Protein AF-A0A848C0X5-F1 (afdb_monomer_lite)

Radius of gyration: 38.92 Å; chains: 1; bounding box: 76×26×97 Å

pLDDT: mean 86.29, std 10.57, range [54.06, 98.0]

Structure (mmCIF, N/CA/C/O backbone):
data_AF-A0A848C0X5-F1
#
_entry.id   AF-A0A848C0X5-F1
#
loop_
_atom_site.group_PDB
_atom_site.id
_atom_site.type_symbol
_atom_site.label_atom_id
_atom_site.label_alt_id
_atom_site.label_comp_id
_atom_site.label_asym_id
_atom_site.label_entity_id
_atom_site.label_seq_id
_atom_site.pdbx_PDB_ins_code
_atom_site.Cartn_x
_atom_site.Cartn_y
_atom_site.Cartn_z
_atom_site.occupancy
_atom_site.B_iso_or_equiv
_atom_site.auth_seq_id
_atom_site.auth_comp_id
_atom_site.auth_asym_id
_atom_site.auth_atom_id
_atom_site.pdbx_PDB_model_num
ATOM 1 N N . MET A 1 1 ? -2.870 2.729 -34.453 1.00 54.06 1 MET A N 1
ATOM 2 C CA . MET A 1 1 ? -1.632 2.350 -33.742 1.00 54.06 1 MET A CA 1
ATOM 3 C C . MET A 1 1 ? -2.093 1.570 -32.529 1.00 54.06 1 MET A C 1
ATOM 5 O O . MET A 1 1 ? -3.024 2.039 -31.889 1.00 54.06 1 MET A O 1
ATOM 9 N N . ASN A 1 2 ? -1.575 0.364 -32.297 1.00 68.19 2 ASN A N 1
ATOM 10 C CA . ASN A 1 2 ? -1.992 -0.426 -31.138 1.00 68.19 2 ASN A CA 1
ATOM 11 C C . ASN A 1 2 ? -1.096 -0.026 -29.964 1.00 68.19 2 ASN A C 1
ATOM 13 O O . ASN A 1 2 ? 0.130 -0.128 -30.074 1.00 68.19 2 ASN A O 1
ATOM 17 N N . THR A 1 3 ? -1.712 0.464 -28.894 1.00 73.75 3 THR A N 1
ATOM 18 C CA . THR A 1 3 ? -1.035 0.871 -27.663 1.00 73.75 3 THR A CA 1
ATOM 19 C C . THR A 1 3 ? -1.344 -0.155 -26.587 1.00 73.75 3 THR A C 1
ATOM 21 O O . THR A 1 3 ? -2.508 -0.457 -26.328 1.00 73.75 3 THR A O 1
ATOM 24 N N . TYR A 1 4 ? -0.298 -0.697 -25.975 1.00 82.00 4 TYR A N 1
ATOM 25 C CA . TYR A 1 4 ? -0.408 -1.738 -24.961 1.00 82.00 4 TYR A CA 1
ATOM 26 C C . TYR A 1 4 ? 0.013 -1.178 -23.606 1.00 82.00 4 TYR A C 1
ATOM 28 O O . TYR A 1 4 ? 0.983 -0.425 -23.520 1.00 82.00 4 TYR A O 1
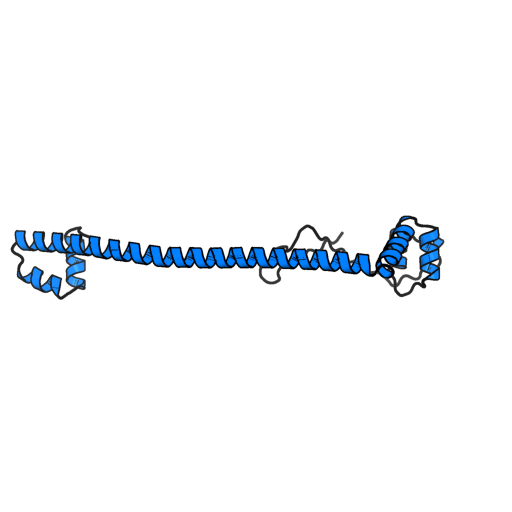ATOM 36 N N . HIS A 1 5 ? -0.735 -1.551 -22.570 1.00 84.62 5 HIS A N 1
ATOM 37 C CA . HIS A 1 5 ? -0.523 -1.123 -21.190 1.00 84.62 5 HIS A CA 1
ATOM 38 C C . HIS A 1 5 ? -0.152 -2.341 -20.345 1.00 84.62 5 HIS A C 1
ATOM 40 O O . HIS A 1 5 ? -0.604 -3.451 -20.630 1.00 84.62 5 HIS A O 1
ATOM 46 N N . ILE A 1 6 ? 0.661 -2.134 -19.310 1.00 89.25 6 ILE A N 1
ATOM 47 C CA . ILE A 1 6 ? 0.904 -3.160 -18.293 1.00 89.25 6 ILE A CA 1
ATOM 48 C C . ILE A 1 6 ? -0.239 -3.082 -17.286 1.00 89.25 6 ILE A C 1
ATOM 50 O O . ILE A 1 6 ? -0.440 -2.032 -16.672 1.00 89.25 6 ILE A O 1
ATOM 54 N N . THR A 1 7 ? -0.963 -4.181 -17.114 1.00 90.38 7 THR A N 1
ATOM 55 C CA . THR A 1 7 ? -2.101 -4.281 -16.196 1.00 90.38 7 THR A CA 1
ATOM 56 C C . THR A 1 7 ? -1.900 -5.412 -15.197 1.00 90.38 7 THR A C 1
ATOM 58 O O . THR A 1 7 ? -1.208 -6.383 -15.492 1.00 90.38 7 THR A O 1
ATOM 61 N N . ASN A 1 8 ? -2.499 -5.290 -14.014 1.00 90.62 8 ASN A N 1
ATOM 62 C CA . ASN A 1 8 ? -2.650 -6.415 -13.091 1.00 90.62 8 ASN A CA 1
ATOM 63 C C . ASN A 1 8 ? -3.620 -7.454 -13.691 1.00 90.62 8 ASN A C 1
ATOM 65 O O . ASN A 1 8 ? -4.675 -7.065 -14.184 1.00 90.62 8 ASN A O 1
ATOM 69 N N . ASP A 1 9 ? -3.291 -8.747 -13.645 1.00 93.19 9 ASP A N 1
ATOM 70 C CA . ASP A 1 9 ? -4.109 -9.798 -14.278 1.00 93.19 9 ASP A CA 1
ATOM 71 C C . ASP A 1 9 ? -5.474 -10.011 -13.595 1.00 93.19 9 ASP A C 1
ATOM 73 O O . ASP A 1 9 ? -6.449 -10.363 -14.259 1.00 93.19 9 ASP A O 1
ATOM 77 N N . ASP A 1 10 ? -5.570 -9.768 -12.286 1.00 91.31 10 ASP A N 1
ATOM 78 C CA . ASP A 1 10 ? -6.804 -9.957 -11.520 1.00 91.31 10 ASP A CA 1
ATOM 79 C C . ASP A 1 10 ? -7.668 -8.690 -11.548 1.00 91.31 10 ASP A C 1
ATOM 81 O O . ASP A 1 10 ? -8.852 -8.723 -11.894 1.00 91.31 10 ASP A O 1
ATOM 85 N N . THR A 1 11 ? -7.080 -7.542 -11.201 1.00 92.00 11 THR A N 1
ATOM 86 C CA . THR A 1 11 ? -7.824 -6.281 -11.047 1.00 92.00 11 THR A CA 1
ATOM 87 C C . THR A 1 11 ? -7.946 -5.487 -12.342 1.00 92.00 11 THR A C 1
ATOM 89 O O . THR A 1 11 ? -8.797 -4.608 -12.432 1.00 92.00 11 THR A O 1
ATOM 92 N N . HIS A 1 12 ? -7.134 -5.807 -13.355 1.00 89.44 12 HIS A N 1
ATOM 93 C CA . HIS A 1 12 ? -7.032 -5.079 -14.626 1.00 89.44 12 HIS A CA 1
ATOM 94 C C . HIS A 1 12 ? -6.596 -3.609 -14.483 1.00 89.44 12 HIS A C 1
ATOM 96 O O . HIS A 1 12 ? -6.654 -2.846 -15.450 1.00 89.44 12 HIS A O 1
ATOM 102 N N . ASP A 1 13 ? -6.099 -3.209 -13.309 1.00 89.88 13 ASP A N 1
ATOM 103 C CA . ASP A 1 13 ? -5.585 -1.861 -13.080 1.00 89.88 13 ASP A CA 1
ATOM 104 C C . ASP A 1 13 ? -4.289 -1.630 -13.857 1.00 89.88 13 ASP A C 1
ATOM 106 O O . ASP A 1 13 ? -3.389 -2.475 -13.868 1.00 89.88 13 ASP A O 1
ATOM 110 N N . ILE A 1 14 ? -4.173 -0.455 -14.479 1.00 88.25 14 ILE A N 1
ATOM 111 C CA . ILE A 1 14 ? -2.964 -0.043 -15.194 1.00 88.25 14 ILE A CA 1
ATOM 112 C C . ILE A 1 14 ? -1.862 0.255 -14.176 1.00 88.25 14 ILE A C 1
ATOM 114 O O . ILE A 1 14 ? -1.995 1.149 -13.342 1.00 88.25 14 ILE A O 1
ATOM 118 N N . LEU A 1 15 ? -0.743 -0.462 -14.288 1.00 86.06 15 LEU A N 1
ATOM 119 C CA . LEU A 1 15 ? 0.400 -0.313 -13.390 1.00 86.06 15 LEU A CA 1
ATOM 120 C C . LEU A 1 15 ? 1.043 1.077 -13.508 1.00 86.06 15 LEU A C 1
ATOM 122 O O . LEU A 1 15 ? 1.483 1.650 -12.513 1.00 86.06 15 LEU A O 1
ATOM 126 N N . THR A 1 16 ? 1.147 1.610 -14.729 1.00 84.81 16 THR A N 1
ATOM 127 C CA . THR A 1 16 ? 1.738 2.928 -14.990 1.00 84.81 16 THR A CA 1
ATOM 128 C C . THR A 1 16 ? 1.328 3.486 -16.352 1.00 84.81 16 THR A C 1
ATOM 130 O O . THR A 1 16 ? 1.258 2.752 -17.334 1.00 84.81 16 THR A O 1
ATOM 133 N N . ASN A 1 17 ? 1.124 4.806 -16.416 1.00 85.44 17 ASN A N 1
ATOM 134 C CA . ASN A 1 17 ? 0.894 5.555 -17.661 1.00 85.44 17 ASN A CA 1
ATOM 135 C C . ASN A 1 17 ? 2.188 6.154 -18.241 1.00 85.44 17 ASN A C 1
ATOM 137 O O . ASN A 1 17 ? 2.154 6.873 -19.235 1.00 85.44 17 ASN A O 1
ATOM 141 N N . HIS A 1 18 ? 3.334 5.908 -17.601 1.00 80.50 18 HIS A N 1
ATOM 142 C CA . HIS A 1 18 ? 4.630 6.442 -18.032 1.00 80.50 18 HIS A CA 1
ATOM 143 C C . HIS A 1 18 ? 5.349 5.547 -19.051 1.00 80.50 18 HIS A C 1
ATOM 145 O O . HIS A 1 18 ? 6.427 5.908 -19.521 1.00 80.50 18 HIS A O 1
ATOM 151 N N . LEU A 1 19 ? 4.779 4.386 -19.381 1.00 76.44 19 LEU A N 1
ATOM 152 C CA . LEU A 1 19 ? 5.332 3.433 -20.335 1.00 76.44 19 LEU A CA 1
ATOM 153 C C . LEU A 1 19 ? 4.306 3.158 -21.432 1.00 76.44 19 LEU A C 1
ATOM 155 O O . LEU A 1 19 ? 3.202 2.705 -21.144 1.00 76.44 19 LEU A O 1
ATOM 159 N N . GLU A 1 20 ? 4.707 3.365 -22.683 1.00 77.75 20 GLU A N 1
ATOM 160 C CA . GLU A 1 20 ? 3.913 2.992 -23.849 1.00 77.75 20 GLU A CA 1
ATOM 161 C C . GLU A 1 20 ? 4.645 1.909 -24.647 1.00 77.75 20 GLU A C 1
ATOM 163 O O . GLU A 1 20 ? 5.817 2.062 -24.997 1.00 77.75 20 GLU A O 1
ATOM 168 N N . MET A 1 21 ? 3.960 0.797 -24.927 1.00 78.69 21 MET A N 1
ATOM 169 C CA . MET A 1 21 ? 4.507 -0.298 -25.724 1.00 78.69 21 MET A CA 1
ATOM 170 C C . MET A 1 21 ? 3.841 -0.373 -27.096 1.00 78.69 21 MET A C 1
ATOM 172 O O . MET A 1 21 ? 2.614 -0.421 -27.212 1.00 78.69 21 MET A O 1
ATOM 176 N N . HIS A 1 22 ? 4.669 -0.482 -28.137 1.00 75.25 22 HIS A N 1
ATOM 177 C CA . HIS A 1 22 ? 4.236 -0.739 -29.507 1.00 75.25 22 HIS A CA 1
ATOM 178 C C . HIS A 1 22 ? 4.838 -2.047 -30.015 1.00 75.25 22 HIS A C 1
ATOM 180 O O . HIS A 1 22 ? 6.057 -2.205 -30.061 1.00 75.25 22 HIS A O 1
ATOM 186 N N . PHE A 1 23 ? 3.980 -2.966 -30.457 1.00 71.00 23 PHE A N 1
ATOM 187 C CA . PHE A 1 23 ? 4.414 -4.173 -31.154 1.00 71.00 23 PHE A CA 1
ATOM 188 C C . PHE A 1 23 ? 4.468 -3.895 -32.652 1.00 71.00 23 PHE A C 1
ATOM 190 O O . PHE A 1 23 ? 3.454 -3.587 -33.281 1.00 71.00 23 PHE A O 1
ATOM 197 N N . ILE A 1 24 ? 5.666 -3.999 -33.220 1.00 68.06 24 ILE A N 1
ATOM 198 C CA . ILE A 1 24 ? 5.897 -3.887 -34.658 1.00 68.06 24 ILE A CA 1
ATOM 199 C C . ILE A 1 24 ? 6.225 -5.289 -35.163 1.00 68.06 24 ILE A C 1
ATOM 201 O O . ILE A 1 24 ? 7.350 -5.763 -35.022 1.00 68.06 24 ILE A O 1
ATOM 205 N N . GLU A 1 25 ? 5.234 -5.968 -35.734 1.00 61.59 25 GLU A N 1
ATOM 206 C CA . GLU A 1 25 ? 5.441 -7.274 -36.356 1.00 61.59 25 GLU A CA 1
ATOM 207 C C . GLU A 1 25 ? 6.084 -7.086 -37.739 1.00 61.59 25 GLU A C 1
ATOM 209 O O . GLU A 1 25 ? 5.491 -6.521 -38.662 1.00 61.59 25 GLU A O 1
ATOM 214 N N . LEU A 1 26 ? 7.342 -7.507 -37.876 1.00 57.00 26 LEU A N 1
ATOM 215 C CA . LEU A 1 26 ? 8.118 -7.318 -39.099 1.00 57.00 26 LEU A CA 1
ATOM 216 C C . LEU A 1 26 ? 7.931 -8.512 -40.045 1.00 57.00 26 LEU A C 1
ATOM 218 O O . LEU A 1 26 ? 8.291 -9.640 -39.712 1.00 57.00 26 LEU A O 1
ATOM 222 N N . LYS A 1 27 ? 7.464 -8.267 -41.280 1.00 57.25 27 LYS A N 1
ATOM 223 C CA . LYS A 1 27 ? 7.668 -9.231 -42.379 1.00 57.25 27 LYS A CA 1
ATOM 224 C C . LYS A 1 27 ? 9.176 -9.427 -42.579 1.00 57.25 27 LYS A C 1
ATOM 226 O O . LYS A 1 27 ? 9.925 -8.467 -42.422 1.00 57.25 27 LYS A O 1
ATOM 231 N N . LYS A 1 28 ? 9.627 -10.631 -42.967 1.00 58.12 28 LYS A N 1
ATOM 232 C CA . LYS A 1 28 ? 11.033 -10.879 -43.352 1.00 58.12 28 LYS A CA 1
ATOM 233 C C . LYS A 1 28 ? 11.450 -9.846 -44.402 1.00 58.12 28 LYS A C 1
ATOM 235 O O . LYS A 1 28 ? 11.038 -9.940 -45.556 1.00 58.12 28 LYS A O 1
ATOM 240 N N . ILE A 1 29 ? 12.217 -8.837 -43.999 1.00 55.88 29 ILE A N 1
ATOM 241 C CA . ILE A 1 29 ? 12.618 -7.767 -44.905 1.00 55.88 29 ILE A CA 1
ATOM 242 C C . ILE A 1 29 ? 13.735 -8.321 -45.791 1.00 55.88 29 ILE A C 1
ATOM 244 O O . ILE A 1 29 ? 14.758 -8.784 -45.292 1.00 55.88 29 ILE A O 1
ATOM 248 N N . HIS A 1 30 ? 13.543 -8.303 -47.107 1.00 55.75 30 HIS A N 1
ATOM 249 C CA . HIS A 1 30 ? 14.640 -8.451 -48.061 1.00 55.75 30 HIS A CA 1
ATOM 250 C C . HIS A 1 30 ? 15.174 -7.058 -48.368 1.00 55.75 30 HIS A C 1
ATOM 252 O O . HIS A 1 30 ? 14.674 -6.353 -49.242 1.00 55.75 30 HIS A O 1
ATOM 258 N N . ILE A 1 31 ? 16.147 -6.636 -47.564 1.00 58.22 31 ILE A N 1
ATOM 259 C CA . ILE A 1 31 ? 16.796 -5.335 -47.701 1.00 58.22 31 ILE A CA 1
ATOM 260 C C . ILE A 1 31 ? 17.825 -5.460 -48.817 1.00 58.22 31 ILE A C 1
ATOM 262 O O . ILE A 1 31 ? 18.852 -6.104 -48.645 1.00 58.22 31 ILE A O 1
ATOM 266 N N . SER A 1 32 ? 17.523 -4.881 -49.978 1.00 59.03 32 SER A N 1
ATOM 267 C CA . SER A 1 32 ? 18.430 -4.903 -51.127 1.00 59.03 32 SER A CA 1
ATOM 268 C C . SER A 1 32 ? 19.467 -3.775 -51.083 1.00 59.03 32 SER A C 1
ATOM 270 O O . SER A 1 32 ? 20.595 -3.985 -51.501 1.00 59.03 32 SER A O 1
ATOM 272 N N . ASP A 1 33 ? 19.113 -2.589 -50.565 1.00 67.06 33 ASP A N 1
ATOM 273 C CA . ASP A 1 33 ? 20.003 -1.419 -50.497 1.00 67.06 33 ASP A CA 1
ATOM 274 C C . ASP A 1 33 ? 19.810 -0.631 -49.193 1.00 67.06 33 ASP A C 1
ATOM 276 O O . ASP A 1 33 ? 18.803 0.059 -49.012 1.00 67.06 33 ASP A O 1
ATOM 280 N N . ILE A 1 34 ? 20.832 -0.626 -48.333 1.00 66.44 34 ILE A N 1
ATOM 281 C CA . ILE A 1 34 ? 20.878 0.153 -47.078 1.00 66.44 34 ILE A CA 1
ATOM 282 C C . ILE A 1 34 ? 20.600 1.649 -47.316 1.00 66.44 34 ILE A C 1
ATOM 284 O O . ILE A 1 34 ? 19.956 2.314 -46.507 1.00 66.44 34 ILE A O 1
ATOM 288 N N . LYS A 1 35 ? 21.021 2.178 -48.471 1.00 67.56 35 LYS A N 1
ATOM 289 C CA . LYS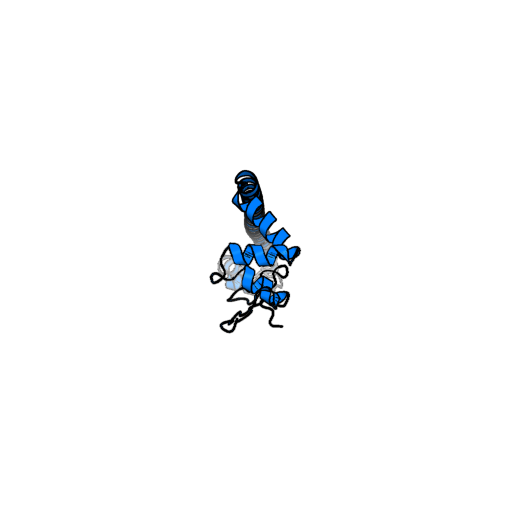 A 1 35 ? 20.843 3.590 -48.847 1.00 67.56 35 LYS A CA 1
ATOM 290 C C . LYS A 1 35 ? 19.394 3.973 -49.170 1.00 67.56 35 LYS A C 1
ATOM 292 O O . LYS A 1 35 ? 19.079 5.159 -49.175 1.00 67.56 35 LYS A O 1
ATOM 297 N N . LYS A 1 36 ? 18.521 3.001 -49.459 1.00 75.94 36 LYS A N 1
ATOM 298 C CA . LYS A 1 36 ? 17.113 3.237 -49.832 1.00 75.94 36 LYS A CA 1
ATOM 299 C C . LYS A 1 36 ? 16.147 3.101 -48.653 1.00 75.94 36 LYS A C 1
ATOM 301 O O . LYS A 1 36 ? 14.949 3.295 -48.834 1.00 75.94 36 LYS A O 1
ATOM 306 N N . LEU A 1 37 ? 16.658 2.791 -47.460 1.00 76.94 37 LEU A N 1
ATOM 307 C CA . LEU A 1 37 ? 15.841 2.591 -46.268 1.00 76.94 37 LEU A CA 1
ATOM 308 C C . LEU A 1 37 ? 15.219 3.905 -45.786 1.00 76.94 37 LEU A C 1
ATOM 310 O O . LEU A 1 37 ? 15.903 4.924 -45.608 1.00 76.94 37 LEU A O 1
ATOM 314 N N . LYS A 1 38 ? 13.913 3.857 -45.518 1.00 81.94 38 LYS A N 1
ATOM 315 C CA . LYS A 1 38 ? 13.164 4.904 -44.817 1.00 81.94 38 LYS A CA 1
ATOM 316 C C . LYS A 1 38 ? 13.605 4.977 -43.356 1.00 81.94 38 LYS A C 1
ATOM 318 O O . LYS A 1 38 ? 14.123 4.015 -42.802 1.00 81.94 38 LYS A O 1
ATOM 323 N N . ARG A 1 39 ? 13.337 6.108 -42.694 1.00 81.56 39 ARG A N 1
ATOM 324 C CA . ARG A 1 39 ? 13.766 6.368 -41.306 1.00 81.56 39 ARG A CA 1
ATOM 325 C C . ARG A 1 39 ? 13.412 5.234 -40.330 1.00 81.56 39 ARG A C 1
ATOM 327 O O . ARG A 1 39 ? 14.273 4.813 -39.571 1.00 81.56 39 ARG A O 1
ATOM 334 N N . SER A 1 40 ? 12.188 4.704 -40.369 1.00 80.50 40 SER A N 1
ATOM 335 C CA . SER A 1 40 ? 11.775 3.572 -39.520 1.00 80.50 40 SER A CA 1
ATOM 336 C C . SER A 1 40 ? 12.505 2.270 -39.864 1.00 80.50 40 SER A C 1
ATOM 338 O O . SER A 1 40 ? 12.907 1.536 -38.969 1.00 80.50 40 SER A O 1
ATOM 340 N N . GLU A 1 41 ? 12.734 2.001 -41.149 1.00 78.81 41 GLU A N 1
ATOM 341 C CA . GLU A 1 41 ? 13.451 0.811 -41.621 1.00 78.81 41 GLU A CA 1
ATOM 342 C C . GLU A 1 41 ? 14.932 0.841 -41.227 1.00 78.81 41 GLU A C 1
ATOM 344 O O . GLU A 1 41 ? 15.517 -0.208 -40.977 1.00 78.81 41 GLU A O 1
ATOM 349 N N . ARG A 1 42 ? 15.530 2.033 -41.102 1.00 84.06 42 ARG A N 1
ATOM 350 C CA . ARG A 1 42 ? 16.896 2.190 -40.582 1.00 84.06 42 ARG A CA 1
ATOM 351 C C . ARG A 1 42 ? 16.993 1.825 -39.104 1.00 84.06 42 ARG A C 1
ATOM 353 O O . ARG A 1 42 ? 17.934 1.138 -38.729 1.00 84.06 42 ARG A O 1
ATOM 360 N N . TRP A 1 43 ? 16.016 2.224 -38.286 1.00 86.06 43 TRP A N 1
ATOM 361 C CA . TRP A 1 43 ? 15.939 1.793 -36.883 1.00 86.06 43 TRP A CA 1
ATOM 362 C C . TRP A 1 43 ? 15.717 0.285 -36.770 1.00 86.06 43 TRP A C 1
ATOM 364 O O . TRP A 1 43 ? 16.367 -0.376 -35.969 1.00 86.06 43 TRP A O 1
ATOM 374 N N . ILE A 1 44 ? 14.862 -0.281 -37.623 1.00 82.31 44 ILE A N 1
ATOM 375 C CA . ILE A 1 44 ? 14.662 -1.732 -37.688 1.00 82.31 44 ILE A CA 1
ATOM 376 C C . ILE A 1 44 ? 15.966 -2.452 -38.063 1.00 82.31 44 ILE A C 1
ATOM 378 O O . ILE A 1 44 ? 16.318 -3.441 -37.428 1.00 82.31 44 ILE A O 1
ATOM 382 N N . ALA A 1 45 ? 16.698 -1.956 -39.064 1.00 81.88 45 ALA A N 1
ATOM 383 C CA . ALA A 1 45 ? 17.984 -2.518 -39.468 1.00 81.88 45 ALA A CA 1
ATOM 384 C C . ALA A 1 45 ? 19.046 -2.377 -38.365 1.00 81.88 45 ALA A C 1
ATOM 386 O O . ALA A 1 45 ? 19.801 -3.315 -38.124 1.00 81.88 45 ALA A O 1
ATOM 387 N N . TYR A 1 46 ? 19.060 -1.249 -37.651 1.00 85.94 46 TYR A N 1
ATOM 388 C CA . TYR A 1 46 ? 19.937 -1.016 -36.506 1.00 85.94 46 TYR A CA 1
ATOM 389 C C . TYR A 1 46 ? 19.744 -2.067 -35.401 1.00 85.94 46 TYR A C 1
ATOM 391 O O . TYR A 1 46 ? 20.718 -2.675 -34.966 1.00 85.94 46 TYR A O 1
ATOM 399 N N . PHE A 1 47 ? 18.496 -2.347 -35.011 1.00 83.44 47 PHE A N 1
ATOM 400 C CA . PHE A 1 47 ? 18.178 -3.342 -33.977 1.00 83.44 47 PHE A CA 1
ATOM 401 C C . PHE A 1 47 ? 18.181 -4.798 -34.473 1.00 83.44 47 PHE A C 1
ATOM 403 O O . PHE A 1 47 ? 18.048 -5.724 -33.672 1.00 83.44 47 PHE A O 1
ATOM 410 N N . SER A 1 48 ? 18.296 -5.035 -35.781 1.00 79.69 48 SER A N 1
ATOM 411 C CA . SER A 1 48 ? 18.193 -6.380 -36.343 1.00 79.69 48 SER A CA 1
ATOM 412 C C . SER A 1 48 ? 19.485 -7.186 -36.140 1.00 79.69 48 SER A C 1
ATOM 414 O O . SER A 1 48 ? 20.571 -6.710 -36.486 1.00 79.69 48 SER A O 1
ATOM 416 N N . PRO A 1 49 ? 19.394 -8.453 -35.690 1.00 76.62 49 PRO A N 1
ATOM 417 C CA . PRO A 1 49 ? 20.560 -9.331 -35.573 1.00 76.62 49 PRO A CA 1
ATOM 418 C C . PRO A 1 49 ? 21.135 -9.743 -36.937 1.00 76.62 49 PRO A C 1
ATOM 420 O O . PRO A 1 49 ? 22.264 -10.215 -37.007 1.00 76.62 49 PRO A O 1
ATOM 423 N N . ASN A 1 50 ? 20.381 -9.554 -38.025 1.00 77.00 50 ASN A N 1
ATOM 424 C CA . ASN A 1 50 ? 20.788 -9.939 -39.378 1.00 77.00 50 ASN A CA 1
ATOM 425 C C . ASN A 1 50 ? 21.691 -8.900 -40.061 1.00 77.00 50 ASN A C 1
ATOM 427 O O . ASN A 1 50 ? 22.125 -9.132 -41.185 1.00 77.00 50 ASN A O 1
ATOM 431 N N . PHE A 1 51 ? 21.941 -7.760 -39.413 1.00 78.69 51 PHE A N 1
ATOM 432 C CA . PHE A 1 51 ? 22.846 -6.724 -39.902 1.00 78.69 51 PHE A CA 1
ATOM 433 C C . PHE A 1 51 ? 24.196 -6.844 -39.209 1.00 78.69 51 PHE A C 1
ATOM 435 O O . PHE A 1 51 ? 24.276 -7.050 -37.997 1.00 78.69 51 PHE A O 1
ATOM 442 N N . THR A 1 52 ? 25.264 -6.701 -39.979 1.00 81.25 52 THR A N 1
ATOM 443 C CA . THR A 1 52 ? 26.633 -6.657 -39.466 1.00 81.25 52 THR A CA 1
ATOM 444 C C . THR A 1 52 ? 26.954 -5.286 -38.870 1.00 81.25 52 THR A C 1
ATOM 446 O O . THR A 1 52 ? 26.331 -4.270 -39.188 1.00 81.25 52 THR A O 1
ATOM 449 N N . ASP A 1 53 ? 27.997 -5.218 -38.043 1.00 80.69 53 ASP A N 1
ATOM 450 C CA . ASP A 1 53 ? 28.459 -3.946 -37.472 1.00 80.69 53 ASP A CA 1
ATOM 451 C C . ASP A 1 53 ? 28.935 -2.957 -38.540 1.00 80.69 53 ASP A C 1
ATOM 453 O O . ASP A 1 53 ? 28.817 -1.743 -38.371 1.00 80.69 53 ASP A O 1
ATOM 457 N N . GLN A 1 54 ? 29.458 -3.459 -39.660 1.00 81.94 54 GLN A N 1
ATOM 458 C CA . GLN A 1 54 ? 29.859 -2.619 -40.783 1.00 81.94 54 GLN A CA 1
ATOM 459 C C . GLN A 1 54 ? 28.644 -1.961 -41.449 1.00 81.94 54 GLN A C 1
ATOM 461 O O . GLN A 1 54 ? 28.680 -0.768 -41.753 1.00 81.94 54 GLN A O 1
ATOM 466 N N . GLU A 1 55 ? 27.553 -2.704 -41.626 1.00 83.06 55 GLU A N 1
ATOM 467 C CA . GLU A 1 55 ? 26.302 -2.187 -42.185 1.00 83.06 55 GLU A CA 1
ATOM 468 C C . GLU A 1 55 ? 25.610 -1.213 -41.222 1.00 83.06 55 GLU A C 1
ATOM 470 O O . GLU A 1 55 ? 25.128 -0.163 -41.653 1.00 83.06 55 GLU A O 1
ATOM 475 N N . ARG A 1 56 ? 25.648 -1.486 -39.909 1.00 85.19 56 ARG A N 1
ATOM 476 C CA . ARG A 1 56 ? 25.195 -0.541 -38.873 1.00 85.19 56 ARG A CA 1
ATOM 477 C C . ARG A 1 56 ? 25.985 0.769 -38.895 1.00 85.19 56 ARG A C 1
ATOM 479 O O . ARG A 1 56 ? 25.392 1.845 -38.867 1.00 85.19 56 ARG A O 1
ATOM 486 N N . ARG A 1 57 ? 27.314 0.709 -39.032 1.00 83.56 57 ARG A N 1
ATOM 487 C CA . ARG A 1 57 ? 28.143 1.918 -39.199 1.00 83.56 57 ARG A CA 1
ATOM 488 C C . ARG A 1 57 ? 27.784 2.679 -40.472 1.00 83.56 57 ARG A C 1
ATOM 490 O O . ARG A 1 57 ? 27.722 3.903 -40.442 1.00 83.56 57 ARG A O 1
ATOM 497 N N . ALA A 1 58 ? 27.512 1.982 -41.575 1.00 85.00 58 ALA A N 1
ATOM 498 C CA . ALA A 1 58 ? 27.080 2.624 -42.816 1.00 85.00 58 ALA A CA 1
ATOM 499 C C . ALA A 1 58 ? 25.740 3.368 -42.651 1.00 85.00 58 ALA A C 1
ATOM 501 O O . ALA A 1 58 ? 25.591 4.465 -43.189 1.00 85.00 58 ALA A O 1
ATOM 502 N N . LEU A 1 59 ? 24.801 2.823 -41.865 1.00 85.12 59 LEU A N 1
ATOM 503 C CA . LEU A 1 59 ? 23.568 3.521 -41.482 1.00 85.12 59 LEU A CA 1
ATOM 504 C C . LEU A 1 59 ? 23.872 4.801 -40.694 1.00 85.12 59 LEU A C 1
ATOM 506 O O . LEU A 1 59 ? 23.422 5.874 -41.097 1.00 85.12 59 LEU A O 1
ATOM 510 N N . ALA A 1 60 ? 24.691 4.707 -39.642 1.00 84.62 60 ALA A N 1
ATOM 511 C CA . ALA A 1 60 ? 25.077 5.839 -38.794 1.00 84.62 60 ALA A CA 1
ATOM 512 C C . ALA A 1 60 ? 25.794 6.968 -39.557 1.00 84.62 60 ALA A C 1
ATOM 514 O O . ALA A 1 60 ? 25.599 8.143 -39.261 1.00 84.62 60 ALA A O 1
ATOM 515 N N . MET A 1 61 ? 26.578 6.644 -40.590 1.00 83.69 61 MET A N 1
ATOM 516 C CA . MET A 1 61 ? 27.213 7.659 -41.447 1.00 83.69 61 MET A CA 1
ATOM 517 C C . MET A 1 61 ? 26.196 8.536 -42.196 1.00 83.69 61 MET A C 1
ATOM 519 O O . MET A 1 61 ? 26.529 9.648 -42.599 1.00 83.69 61 MET A O 1
ATOM 523 N N . SER A 1 62 ? 24.970 8.042 -42.394 1.00 81.00 62 SER A N 1
ATOM 524 C CA . SER A 1 62 ? 23.902 8.718 -43.144 1.00 81.00 62 SER A CA 1
ATOM 525 C C . SER A 1 62 ? 22.711 9.172 -42.289 1.00 81.00 62 SER A C 1
ATOM 527 O O . SER A 1 62 ? 21.842 9.889 -42.787 1.00 81.00 62 SER A O 1
ATOM 529 N N . ASP A 1 63 ? 22.658 8.768 -41.017 1.00 85.69 63 ASP A N 1
ATOM 530 C CA . ASP A 1 63 ? 21.569 9.063 -40.087 1.00 85.69 63 ASP A CA 1
ATOM 531 C C . ASP A 1 63 ? 22.136 9.488 -38.727 1.00 85.69 63 ASP A C 1
ATOM 533 O O . ASP A 1 63 ? 22.688 8.682 -37.974 1.00 85.69 63 ASP A O 1
ATOM 537 N N . THR A 1 64 ? 22.015 10.781 -38.420 1.00 88.56 64 THR A N 1
ATOM 538 C CA . THR A 1 64 ? 22.607 11.381 -37.218 1.00 88.56 64 THR A CA 1
ATOM 539 C C . THR A 1 64 ? 22.031 10.811 -35.929 1.00 88.56 64 THR A C 1
ATOM 541 O O . THR A 1 64 ? 22.779 10.661 -34.970 1.00 88.56 64 THR A O 1
ATOM 544 N N . ALA A 1 65 ? 20.749 10.436 -35.912 1.00 88.00 65 ALA A N 1
ATOM 545 C CA . ALA A 1 65 ? 20.112 9.882 -34.721 1.00 88.00 65 ALA A CA 1
ATOM 546 C C . ALA A 1 65 ? 20.610 8.457 -34.421 1.00 88.00 65 ALA A C 1
ATOM 548 O O . ALA A 1 65 ? 20.826 8.108 -33.264 1.00 88.00 65 ALA A O 1
ATOM 549 N N . ILE A 1 66 ? 20.853 7.648 -35.460 1.00 88.31 66 ILE A N 1
ATOM 550 C CA . ILE A 1 66 ? 21.462 6.316 -35.299 1.00 88.31 66 ILE A CA 1
ATOM 551 C C . ILE A 1 66 ? 22.924 6.441 -34.863 1.00 88.31 66 ILE A C 1
ATOM 553 O O . ILE A 1 66 ? 23.375 5.675 -34.016 1.00 88.31 66 ILE A O 1
ATOM 557 N N . ARG A 1 67 ? 23.664 7.423 -35.392 1.00 89.62 67 ARG A N 1
ATOM 558 C CA . ARG A 1 67 ? 25.035 7.701 -34.944 1.00 89.62 67 ARG A CA 1
ATOM 559 C C . ARG A 1 67 ? 25.093 8.067 -33.465 1.00 89.62 67 ARG A C 1
ATOM 561 O O . ARG A 1 67 ? 25.882 7.477 -32.739 1.00 89.62 67 ARG A O 1
ATOM 568 N N . GLU A 1 68 ? 24.245 8.992 -33.023 1.00 90.69 68 GLU A N 1
ATOM 569 C CA . GLU A 1 68 ? 24.161 9.374 -31.610 1.00 90.69 68 GLU A CA 1
ATOM 570 C C . GLU A 1 68 ? 23.812 8.167 -30.732 1.00 90.69 68 GLU A C 1
ATOM 572 O O . GLU A 1 68 ? 24.477 7.937 -29.726 1.00 90.69 68 GLU A O 1
ATOM 577 N N . ALA A 1 69 ? 22.843 7.341 -31.142 1.00 88.25 69 ALA A N 1
ATOM 578 C CA . ALA A 1 69 ? 22.500 6.111 -30.428 1.00 88.25 69 ALA A CA 1
ATOM 579 C C . ALA A 1 69 ? 23.690 5.138 -30.312 1.00 88.25 69 ALA A C 1
ATOM 581 O O . ALA A 1 69 ? 23.929 4.610 -29.227 1.00 88.25 69 ALA A O 1
ATOM 582 N N . MET A 1 70 ? 24.469 4.949 -31.384 1.00 86.94 70 MET A N 1
ATOM 583 C CA . MET A 1 70 ? 25.689 4.127 -31.367 1.00 86.94 70 MET A CA 1
ATOM 584 C C . MET A 1 70 ? 26.781 4.702 -30.460 1.00 86.94 70 MET A C 1
ATOM 586 O O . MET A 1 70 ? 27.469 3.955 -29.763 1.00 86.94 70 MET A O 1
ATOM 590 N N . ASP A 1 71 ? 26.963 6.023 -30.464 1.00 87.44 71 ASP A N 1
ATOM 591 C CA . ASP A 1 71 ? 27.946 6.686 -29.609 1.00 87.44 71 ASP A CA 1
ATOM 592 C C . ASP A 1 71 ? 27.566 6.547 -28.129 1.00 87.44 71 ASP A C 1
ATOM 594 O O . ASP A 1 71 ? 28.432 6.253 -27.301 1.00 87.44 71 ASP A O 1
ATOM 598 N N . TYR A 1 72 ? 26.279 6.683 -27.797 1.00 83.38 72 TYR A N 1
ATOM 599 C CA . TYR A 1 72 ? 25.769 6.422 -26.451 1.00 83.38 72 TYR A CA 1
ATOM 600 C C . TYR A 1 72 ? 25.910 4.954 -26.052 1.00 83.38 72 TYR A C 1
ATOM 602 O O . TYR A 1 72 ? 26.376 4.677 -24.948 1.00 83.38 72 TYR A O 1
ATOM 610 N N . GLU A 1 73 ? 25.572 4.011 -26.935 1.00 82.06 73 GLU A N 1
ATOM 611 C CA . GLU A 1 73 ? 25.759 2.578 -26.686 1.00 82.06 73 GLU A CA 1
ATOM 612 C C . GLU A 1 73 ? 27.228 2.267 -26.384 1.00 82.06 73 GLU A C 1
ATOM 614 O O . GLU A 1 73 ? 27.535 1.599 -25.398 1.00 82.06 73 GLU A O 1
ATOM 619 N N . LYS A 1 74 ? 28.155 2.810 -27.180 1.00 82.38 74 LYS A N 1
ATOM 620 C CA . LYS A 1 74 ? 29.592 2.623 -26.976 1.00 82.38 74 LYS A CA 1
ATOM 621 C C . LYS A 1 74 ? 30.067 3.231 -25.659 1.00 82.38 74 LYS A C 1
ATOM 623 O O . LYS A 1 74 ? 30.831 2.585 -24.940 1.00 82.38 74 LYS A O 1
ATOM 628 N N . GLN A 1 75 ? 29.637 4.449 -25.332 1.00 79.25 75 GLN A N 1
ATOM 629 C CA . GLN A 1 75 ? 29.957 5.091 -24.052 1.00 79.25 75 GLN A CA 1
ATOM 630 C C . GLN A 1 75 ? 29.433 4.265 -22.874 1.00 79.25 75 GLN A C 1
ATOM 632 O O . GLN A 1 75 ? 30.173 4.023 -21.924 1.00 79.25 75 GLN A O 1
ATOM 637 N N . PHE A 1 76 ? 28.202 3.766 -22.970 1.00 71.38 76 PHE A N 1
ATOM 638 C CA . PHE A 1 76 ? 27.583 2.926 -21.951 1.00 71.38 76 PHE A CA 1
ATOM 639 C C . PHE A 1 76 ? 28.274 1.561 -21.808 1.00 71.38 76 PHE A C 1
ATOM 641 O O . PHE A 1 76 ? 28.522 1.105 -20.695 1.00 71.38 76 PHE A O 1
ATOM 648 N N . ALA A 1 77 ? 28.625 0.911 -22.920 1.00 70.50 77 ALA A N 1
ATOM 649 C CA . ALA A 1 77 ? 29.286 -0.393 -22.925 1.00 70.50 77 ALA A CA 1
ATOM 650 C C . ALA A 1 77 ? 30.742 -0.329 -22.436 1.00 70.50 77 ALA A C 1
ATOM 652 O O . ALA A 1 77 ? 31.236 -1.291 -21.851 1.00 70.50 77 ALA A O 1
ATOM 653 N N . THR A 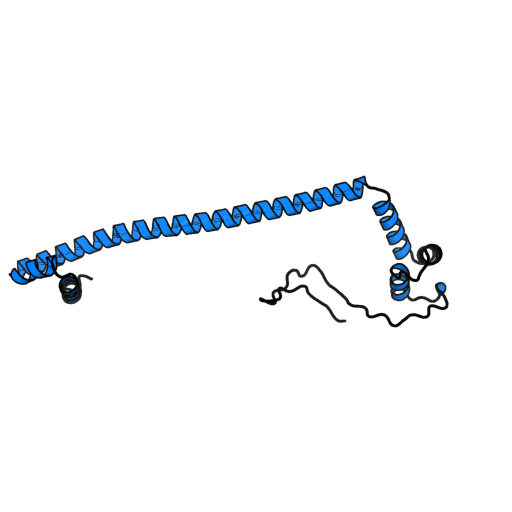1 78 ? 31.430 0.793 -22.668 1.00 69.06 78 THR A N 1
ATOM 654 C CA . THR A 1 78 ? 32.856 0.952 -22.335 1.00 69.06 78 THR A CA 1
ATOM 655 C C . THR A 1 78 ? 33.069 1.543 -20.937 1.00 69.06 78 THR A C 1
ATOM 657 O O . THR A 1 78 ? 34.104 1.297 -20.323 1.00 69.06 78 THR A O 1
ATOM 660 N N . ASN A 1 79 ? 32.105 2.304 -20.404 1.00 71.50 79 ASN A N 1
ATOM 661 C CA . ASN A 1 79 ? 32.240 2.982 -19.116 1.00 71.50 79 ASN A CA 1
ATOM 662 C C . ASN A 1 79 ? 31.519 2.224 -17.985 1.00 71.50 79 ASN A C 1
ATOM 664 O O . ASN A 1 79 ? 30.358 2.477 -17.655 1.00 71.50 79 ASN A O 1
ATOM 668 N N . ASN A 1 80 ? 32.249 1.291 -17.372 1.00 67.44 80 ASN A N 1
ATOM 669 C CA . ASN A 1 80 ? 31.771 0.477 -16.253 1.00 67.44 80 ASN A CA 1
ATOM 670 C C . ASN A 1 80 ? 31.389 1.323 -15.016 1.00 67.44 80 ASN A C 1
ATOM 672 O O . ASN A 1 80 ? 30.496 0.940 -14.264 1.00 67.44 80 ASN A O 1
ATOM 676 N N . GLU A 1 81 ? 32.004 2.497 -14.828 1.00 76.44 81 GLU A N 1
ATOM 677 C CA . GLU A 1 81 ? 31.688 3.410 -13.719 1.00 76.44 81 GLU A CA 1
ATOM 678 C C . GLU A 1 81 ? 30.318 4.069 -13.897 1.00 76.44 81 GLU A C 1
ATOM 680 O O . GLU A 1 81 ? 29.519 4.064 -12.964 1.00 76.44 81 GLU A O 1
ATOM 685 N N . LEU A 1 82 ? 29.993 4.558 -15.103 1.00 73.06 82 LEU A N 1
ATOM 686 C CA . LEU A 1 82 ? 28.664 5.113 -15.408 1.00 73.06 82 LEU A CA 1
ATOM 687 C C . LEU A 1 82 ? 27.561 4.068 -15.209 1.00 73.06 82 LEU A C 1
ATOM 689 O O .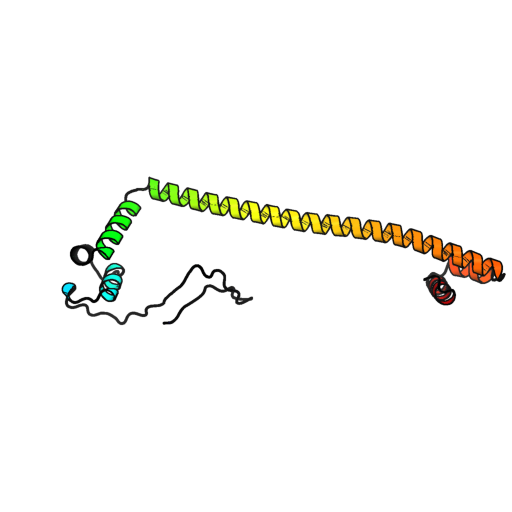 LEU A 1 82 ? 26.516 4.363 -14.626 1.00 73.06 82 LEU A O 1
ATOM 693 N N . LYS A 1 83 ? 27.803 2.831 -15.657 1.00 74.56 83 LYS A N 1
ATOM 694 C CA . LYS A 1 83 ? 26.859 1.724 -15.479 1.00 74.56 83 LYS A CA 1
ATOM 695 C C . LYS A 1 83 ? 26.678 1.365 -14.002 1.00 74.56 83 LYS A C 1
ATOM 697 O O . LYS A 1 83 ? 25.546 1.168 -13.563 1.00 74.56 83 LYS A O 1
ATOM 702 N N . SER A 1 84 ? 27.771 1.315 -13.239 1.00 76.94 84 SER A N 1
ATOM 703 C CA . SER A 1 84 ? 27.732 1.046 -11.800 1.00 76.94 84 SER A CA 1
ATOM 704 C C . SER A 1 84 ? 27.008 2.153 -11.031 1.00 76.94 84 SER A C 1
ATOM 706 O O . SER A 1 84 ? 26.131 1.847 -10.230 1.00 76.94 84 SER A O 1
ATOM 708 N N . ALA A 1 85 ? 27.303 3.425 -11.314 1.00 82.50 85 ALA A N 1
ATOM 709 C CA . ALA A 1 85 ? 26.660 4.569 -10.667 1.00 82.50 85 ALA A CA 1
ATOM 710 C C . ALA A 1 85 ? 25.153 4.621 -10.959 1.00 82.50 85 ALA A C 1
ATOM 712 O O . ALA A 1 85 ? 24.349 4.848 -10.056 1.00 82.50 85 ALA A O 1
ATOM 713 N N . TYR A 1 86 ? 24.752 4.342 -12.205 1.00 79.69 86 TYR A N 1
ATOM 714 C CA . TYR A 1 86 ? 23.339 4.231 -12.566 1.00 79.69 86 TYR A CA 1
ATOM 715 C C . TYR A 1 86 ? 22.646 3.089 -11.808 1.00 79.69 86 TYR A C 1
ATOM 717 O O . TYR A 1 86 ? 21.575 3.283 -11.235 1.00 79.69 86 TYR A O 1
ATOM 725 N N . TRP A 1 87 ? 23.266 1.907 -11.746 1.00 81.00 87 TRP A N 1
ATOM 726 C CA . TRP A 1 87 ? 22.730 0.774 -10.990 1.00 81.00 87 TRP A CA 1
ATOM 727 C C . TRP A 1 87 ? 22.638 1.035 -9.489 1.00 81.00 87 TRP A C 1
ATOM 729 O O . TRP A 1 87 ? 21.677 0.599 -8.857 1.00 81.00 87 TRP A O 1
ATOM 739 N N . GLU A 1 88 ? 23.613 1.728 -8.911 1.00 87.94 88 GLU A N 1
ATOM 740 C CA . GLU A 1 88 ? 23.621 2.077 -7.493 1.00 87.94 88 GLU A CA 1
ATOM 741 C C . GLU A 1 88 ? 22.534 3.101 -7.162 1.00 87.94 88 GLU A C 1
ATOM 743 O O . GLU A 1 88 ? 21.811 2.931 -6.179 1.00 87.94 88 GLU A O 1
ATOM 748 N N . HIS A 1 89 ? 22.340 4.098 -8.026 1.00 88.50 89 HIS A N 1
ATOM 749 C CA . HIS A 1 89 ? 21.232 5.043 -7.917 1.00 88.50 89 HIS A CA 1
ATOM 750 C C . HIS A 1 89 ? 19.879 4.323 -7.989 1.00 88.50 89 HIS A C 1
ATOM 752 O O . HIS A 1 89 ? 19.038 4.470 -7.105 1.00 88.50 89 HIS A O 1
ATOM 758 N N . GLU A 1 90 ? 19.686 3.479 -9.003 1.00 87.88 90 GLU A N 1
ATOM 759 C CA . GLU A 1 90 ? 18.482 2.663 -9.173 1.00 87.88 90 GLU A CA 1
ATOM 760 C C . GLU A 1 90 ? 18.225 1.731 -7.977 1.00 87.88 90 GLU A C 1
ATOM 762 O O . GLU A 1 90 ? 17.085 1.571 -7.541 1.00 87.88 90 GLU A O 1
ATOM 767 N N . ARG A 1 91 ? 19.273 1.114 -7.417 1.00 89.38 91 ARG A N 1
ATOM 768 C CA . ARG A 1 91 ? 19.172 0.293 -6.202 1.00 89.38 91 ARG A CA 1
ATOM 769 C C . ARG A 1 91 ? 18.742 1.138 -5.007 1.00 89.38 91 ARG A C 1
ATOM 771 O O . ARG A 1 91 ? 17.773 0.789 -4.346 1.00 89.38 91 ARG A O 1
ATOM 778 N N . THR A 1 92 ? 19.407 2.270 -4.793 1.00 92.31 92 THR A N 1
ATOM 779 C CA . THR A 1 92 ? 19.114 3.196 -3.691 1.00 92.31 92 THR A CA 1
ATOM 780 C C . THR A 1 92 ? 17.668 3.674 -3.742 1.00 92.31 92 THR A C 1
ATOM 782 O O . THR A 1 92 ? 16.974 3.662 -2.730 1.00 92.31 92 THR A O 1
ATOM 785 N N . MET A 1 93 ? 17.174 4.031 -4.929 1.00 91.00 93 MET A N 1
ATOM 786 C CA . MET A 1 93 ? 15.784 4.446 -5.114 1.00 91.00 93 MET A CA 1
ATOM 787 C C . MET A 1 93 ? 14.792 3.328 -4.770 1.00 91.00 93 MET A C 1
ATOM 789 O O . MET A 1 93 ? 13.792 3.589 -4.098 1.00 91.00 93 MET A O 1
ATOM 793 N N . ARG A 1 94 ? 15.072 2.079 -5.171 1.00 87.25 94 ARG A N 1
ATOM 794 C CA . ARG A 1 94 ? 14.240 0.919 -4.798 1.00 87.25 94 ARG A CA 1
ATOM 795 C C . ARG A 1 94 ? 14.264 0.655 -3.295 1.00 87.25 94 ARG A C 1
ATOM 797 O O . ARG A 1 94 ? 13.207 0.409 -2.715 1.00 87.25 94 ARG A O 1
ATOM 804 N N . ASP A 1 95 ? 15.432 0.746 -2.666 1.00 92.38 95 ASP A N 1
ATOM 805 C CA . ASP A 1 95 ? 15.587 0.534 -1.225 1.00 92.38 95 ASP A CA 1
ATOM 806 C C . ASP A 1 95 ? 14.830 1.603 -0.424 1.00 92.38 95 ASP A C 1
ATOM 808 O O . ASP A 1 95 ? 14.110 1.272 0.520 1.00 92.38 95 ASP A O 1
ATOM 812 N N . ILE A 1 96 ? 14.908 2.874 -0.841 1.00 93.19 96 ILE A N 1
ATOM 813 C CA . ILE A 1 96 ? 14.140 3.974 -0.239 1.00 93.19 96 ILE A CA 1
ATOM 814 C C . ILE A 1 96 ? 12.636 3.726 -0.385 1.00 93.19 96 ILE A C 1
ATOM 816 O O . ILE A 1 96 ? 11.910 3.810 0.606 1.00 93.19 96 ILE A O 1
ATOM 820 N N . ALA A 1 97 ? 12.161 3.399 -1.591 1.00 89.88 97 ALA A N 1
ATOM 821 C CA . ALA A 1 97 ? 10.741 3.147 -1.836 1.00 89.88 97 ALA A CA 1
ATOM 822 C C . ALA A 1 97 ? 10.214 1.977 -0.988 1.00 89.88 97 ALA A C 1
ATOM 824 O O . ALA A 1 97 ? 9.173 2.094 -0.342 1.00 89.88 97 ALA A O 1
ATOM 825 N N . SER A 1 98 ? 10.971 0.879 -0.925 1.00 88.12 98 SER A N 1
ATOM 826 C CA . SER A 1 98 ? 10.644 -0.293 -0.108 1.00 88.12 98 SER A CA 1
ATOM 827 C C . SER A 1 98 ? 10.607 0.041 1.387 1.00 88.12 98 SER A C 1
ATOM 829 O O . SER A 1 98 ? 9.668 -0.332 2.095 1.00 88.12 98 SER A O 1
ATOM 831 N N . ALA A 1 99 ? 11.587 0.808 1.875 1.00 94.56 99 ALA A N 1
ATOM 832 C CA . ALA A 1 99 ? 11.634 1.240 3.266 1.00 94.56 99 ALA A CA 1
ATOM 833 C C . ALA A 1 99 ? 10.456 2.158 3.626 1.00 94.56 99 ALA A C 1
ATOM 835 O O . ALA A 1 99 ? 9.869 1.994 4.696 1.00 94.56 99 ALA A O 1
ATOM 836 N N . LEU A 1 100 ? 10.091 3.103 2.754 1.00 95.12 100 LEU A N 1
ATOM 837 C CA . LEU A 1 100 ? 8.932 3.977 2.959 1.00 95.12 100 LEU A CA 1
ATOM 838 C C . LEU A 1 100 ? 7.634 3.170 3.011 1.00 95.12 100 LEU A C 1
ATOM 840 O O . LEU A 1 100 ? 6.894 3.296 3.984 1.00 95.12 100 LEU A O 1
ATOM 844 N N . TYR A 1 101 ? 7.418 2.282 2.039 1.00 92.31 101 TYR A N 1
ATOM 845 C CA . TYR A 1 101 ? 6.240 1.418 1.991 1.00 92.31 101 TYR A CA 1
ATOM 846 C C . TYR A 1 101 ? 6.124 0.527 3.236 1.00 92.31 101 TYR A C 1
ATOM 848 O O . TYR A 1 101 ? 5.073 0.455 3.869 1.00 92.31 101 TYR A O 1
ATOM 856 N N . SER A 1 102 ? 7.223 -0.117 3.641 1.00 92.50 102 SER A N 1
ATOM 857 C CA . SER A 1 102 ? 7.260 -0.964 4.838 1.00 92.50 102 SER A CA 1
ATOM 858 C C . SER A 1 102 ? 6.925 -0.175 6.109 1.00 92.50 102 SER A C 1
ATOM 860 O O . SER A 1 102 ? 6.146 -0.633 6.948 1.00 92.50 102 SER A O 1
ATOM 862 N N . ARG A 1 103 ? 7.462 1.046 6.242 1.00 94.75 103 ARG A N 1
ATOM 863 C CA . ARG A 1 103 ? 7.182 1.929 7.386 1.00 94.75 103 ARG A CA 1
ATOM 864 C C . ARG A 1 103 ? 5.736 2.404 7.410 1.00 94.75 103 ARG A C 1
ATOM 866 O O . ARG A 1 103 ? 5.144 2.429 8.485 1.00 94.75 103 ARG A O 1
ATOM 873 N N . GLU A 1 104 ? 5.183 2.767 6.258 1.00 95.69 104 GLU A N 1
ATOM 874 C CA . GLU A 1 104 ? 3.785 3.176 6.126 1.00 95.69 104 GLU A CA 1
ATOM 875 C C . GLU A 1 104 ? 2.847 2.028 6.502 1.00 95.69 104 GLU A C 1
ATOM 877 O O . GLU A 1 104 ? 2.016 2.186 7.397 1.00 95.69 104 GLU A O 1
ATOM 882 N N . LYS A 1 105 ? 3.066 0.841 5.927 1.00 95.25 105 LYS A N 1
ATOM 883 C CA . LYS A 1 105 ? 2.281 -0.359 6.226 1.00 95.25 105 LYS A CA 1
ATOM 884 C C . LYS A 1 105 ? 2.339 -0.733 7.708 1.00 95.25 105 LYS A C 1
ATOM 886 O O . LYS A 1 105 ? 1.303 -0.914 8.341 1.00 95.25 105 LYS A O 1
ATOM 891 N N . ALA A 1 106 ? 3.536 -0.775 8.295 1.00 95.31 106 ALA A N 1
ATOM 892 C CA . ALA A 1 106 ? 3.697 -1.052 9.722 1.00 95.31 106 ALA A CA 1
ATOM 893 C C . ALA A 1 106 ? 3.044 0.026 10.607 1.00 95.31 106 ALA A C 1
ATOM 895 O 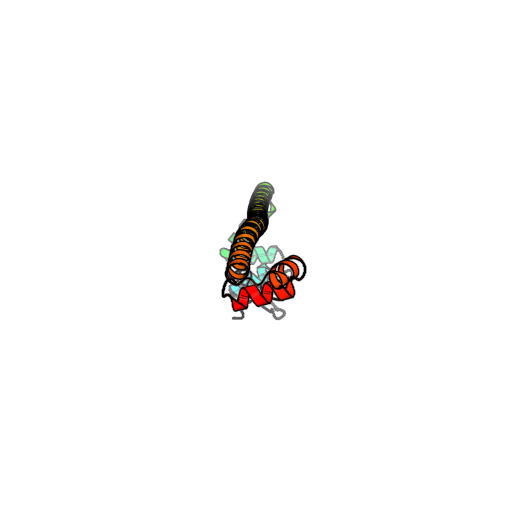O . ALA A 1 106 ? 2.553 -0.273 11.698 1.00 95.31 106 ALA A O 1
ATOM 896 N N . GLY A 1 107 ? 3.045 1.284 10.155 1.00 97.31 107 GLY A N 1
ATOM 897 C CA . GLY A 1 107 ? 2.354 2.391 10.808 1.00 97.31 107 GLY A CA 1
ATOM 898 C C . GLY A 1 107 ? 0.838 2.214 10.794 1.00 97.31 107 GLY A C 1
ATOM 899 O O . GLY A 1 107 ? 0.207 2.360 11.841 1.00 97.31 107 GLY A O 1
ATOM 900 N N . GLN A 1 108 ? 0.271 1.839 9.646 1.00 97.31 108 GLN A N 1
ATOM 901 C CA . GLN A 1 108 ? -1.155 1.565 9.492 1.00 97.31 108 GLN A CA 1
ATOM 902 C C . GLN A 1 108 ? -1.594 0.380 10.360 1.00 97.31 108 GLN A C 1
ATOM 904 O O . GLN A 1 108 ? -2.489 0.540 11.185 1.00 97.31 108 GLN A O 1
ATOM 909 N N . GLU A 1 109 ? -0.913 -0.765 10.265 1.00 96.75 109 GLU A N 1
ATOM 910 C CA . GLU A 1 109 ? -1.226 -1.960 11.065 1.00 96.75 109 GLU A CA 1
ATOM 911 C C . GLU A 1 109 ? -1.153 -1.674 12.574 1.00 96.75 109 GLU A C 1
ATOM 913 O O . GLU A 1 109 ? -1.975 -2.147 13.364 1.00 96.75 109 GLU A O 1
ATOM 918 N N . ARG A 1 110 ? -0.170 -0.870 13.001 1.00 96.81 110 ARG A N 1
ATOM 919 C CA . ARG A 1 110 ? -0.058 -0.436 14.398 1.00 96.81 110 ARG A CA 1
ATOM 920 C C . ARG A 1 110 ? -1.207 0.492 14.787 1.00 96.81 110 ARG A C 1
ATOM 922 O O . ARG A 1 110 ? -1.742 0.351 15.885 1.00 96.81 110 ARG A O 1
ATOM 929 N N . GLY A 1 111 ? -1.567 1.435 13.920 1.00 97.88 111 GLY A N 1
ATOM 930 C CA . GLY A 1 111 ? -2.679 2.358 14.136 1.00 97.88 111 GLY A CA 1
ATOM 931 C C . GLY A 1 111 ? -4.013 1.629 14.281 1.00 97.88 111 GLY A C 1
ATOM 932 O O . GLY A 1 111 ? -4.752 1.899 15.226 1.00 97.88 111 GLY A O 1
ATOM 933 N N . GLU A 1 112 ? -4.281 0.660 13.406 1.00 97.88 112 GLU A N 1
ATOM 934 C CA . GLU A 1 112 ? -5.476 -0.187 13.454 1.00 97.88 112 GLU A CA 1
ATOM 935 C C . GLU A 1 112 ? -5.537 -0.992 14.752 1.00 97.88 112 GLU A C 1
ATOM 937 O O . GLU A 1 112 ? -6.550 -0.945 15.448 1.00 97.88 112 GLU A O 1
ATOM 942 N N . ARG A 1 113 ? -4.435 -1.646 15.140 1.00 97.44 113 ARG A N 1
ATOM 943 C CA . ARG A 1 113 ? -4.367 -2.422 16.386 1.00 97.44 113 ARG A CA 1
ATOM 944 C C . ARG A 1 113 ? -4.624 -1.562 17.622 1.00 97.44 113 ARG A C 1
ATOM 946 O O . ARG A 1 113 ? -5.472 -1.901 18.439 1.00 97.44 113 ARG A O 1
ATOM 953 N N . ILE A 1 114 ? -3.938 -0.422 17.736 1.00 97.50 114 ILE A N 1
ATOM 954 C CA . ILE A 1 114 ? -4.138 0.513 18.855 1.00 97.50 114 ILE A CA 1
ATOM 955 C C . ILE A 1 114 ? -5.580 1.036 18.861 1.00 97.50 114 ILE A C 1
ATOM 957 O O . ILE A 1 114 ? -6.182 1.191 19.925 1.00 97.50 114 ILE A O 1
ATOM 961 N N . GLY A 1 115 ? -6.137 1.324 17.682 1.00 98.00 115 GLY A N 1
ATOM 962 C CA . GLY A 1 115 ? -7.517 1.767 17.524 1.00 98.00 115 GLY A CA 1
ATOM 963 C C . GLY A 1 115 ? -8.521 0.730 18.022 1.00 98.00 115 GLY A C 1
ATOM 964 O O . GLY A 1 115 ? -9.419 1.083 18.786 1.00 98.00 115 GLY A O 1
ATOM 965 N N . GLN A 1 116 ? -8.336 -0.536 17.645 1.00 97.94 116 GLN A N 1
ATOM 966 C CA . GLN A 1 116 ? -9.163 -1.661 18.086 1.00 97.94 116 GLN A CA 1
ATOM 967 C C . GLN A 1 116 ? -9.064 -1.867 19.599 1.00 97.94 116 GLN A C 1
ATOM 969 O O . GLN A 1 116 ? -10.080 -1.773 20.281 1.00 97.94 116 GLN A O 1
ATOM 974 N N . GLU A 1 117 ? -7.854 -2.018 20.145 1.00 97.19 117 GLU A N 1
ATOM 975 C CA . GLU A 1 117 ? -7.633 -2.217 21.586 1.00 97.19 117 GLU A CA 1
ATOM 976 C C . GLU A 1 117 ? -8.239 -1.076 22.420 1.00 97.19 117 GLU A C 1
ATOM 978 O O . GLU A 1 117 ? -8.901 -1.289 23.440 1.00 97.19 117 GLU A O 1
ATOM 983 N N . ARG A 1 118 ? -8.046 0.175 21.980 1.00 96.62 118 ARG A N 1
ATOM 984 C CA . ARG A 1 118 ? -8.613 1.341 22.664 1.00 96.62 118 ARG A CA 1
ATOM 985 C C . ARG A 1 118 ? -10.133 1.385 22.534 1.00 96.62 118 ARG A C 1
ATOM 987 O O . ARG A 1 118 ? -10.800 1.748 23.504 1.00 96.62 118 ARG A O 1
ATOM 994 N N . GLY A 1 119 ? -10.665 1.060 21.359 1.00 97.75 119 GLY A N 1
ATOM 995 C CA . GLY A 1 119 ? -12.098 1.007 21.095 1.00 97.75 119 GLY A CA 1
ATOM 996 C C . GLY A 1 119 ? -12.795 -0.031 21.968 1.00 97.75 119 GLY A C 1
ATOM 997 O O . GLY A 1 119 ? -13.774 0.302 22.633 1.00 97.75 119 GLY A O 1
ATOM 998 N N . GLU A 1 120 ? -12.244 -1.241 22.039 1.00 97.75 120 GLU A N 1
ATOM 999 C CA . GLU A 1 120 ? -12.741 -2.327 22.885 1.00 97.75 120 GLU A CA 1
ATOM 1000 C C . GLU A 1 120 ? -12.720 -1.943 24.361 1.00 97.75 120 GLU A C 1
ATOM 1002 O O . GLU A 1 120 ? -13.749 -2.032 25.027 1.00 97.75 120 GLU A O 1
ATOM 1007 N N . ARG A 1 121 ? -11.592 -1.424 24.863 1.00 97.00 121 ARG A N 1
ATOM 1008 C CA . ARG A 1 121 ? -11.469 -1.016 26.269 1.00 97.00 121 ARG A CA 1
ATOM 1009 C C . ARG A 1 121 ? -12.477 0.070 26.642 1.00 97.00 121 ARG A C 1
ATOM 1011 O O . ARG A 1 121 ? -13.170 -0.046 27.649 1.00 97.00 121 ARG A O 1
ATOM 1018 N N . ILE A 1 122 ? -12.593 1.119 25.824 1.00 96.31 122 ILE A N 1
ATOM 1019 C CA . ILE A 1 122 ? -13.561 2.201 26.067 1.00 96.31 122 ILE A CA 1
ATOM 1020 C C . ILE A 1 122 ? -14.997 1.672 25.964 1.00 96.31 122 ILE A C 1
ATOM 1022 O O . ILE A 1 122 ? -15.857 2.084 26.744 1.00 96.31 122 ILE A O 1
ATOM 1026 N N . GLY A 1 123 ? -15.266 0.781 25.008 1.00 97.31 123 GLY A N 1
ATOM 1027 C CA . GLY A 1 123 ? -16.566 0.144 24.825 1.00 97.31 123 GLY A CA 1
ATOM 1028 C C . GLY A 1 123 ? -16.976 -0.691 26.036 1.00 97.31 123 GLY A C 1
ATOM 1029 O O . GLY A 1 123 ? -18.087 -0.523 26.532 1.00 97.31 123 GLY A O 1
ATOM 1030 N N . GLN A 1 124 ? -16.066 -1.515 26.558 1.00 96.94 124 GLN A N 1
ATOM 1031 C CA . GLN A 1 124 ? -16.271 -2.319 27.764 1.00 96.94 124 GLN A CA 1
ATOM 1032 C C . GLN A 1 124 ? -16.490 -1.438 28.998 1.00 96.94 124 GLN A C 1
ATOM 1034 O O . GLN A 1 124 ? -17.508 -1.584 29.670 1.00 96.94 124 GLN A O 1
ATOM 1039 N N . GLU A 1 125 ? -15.612 -0.460 29.254 1.00 95.75 125 GLU A N 1
ATOM 1040 C CA . GLU A 1 125 ? -15.744 0.463 30.395 1.00 95.75 125 GLU A CA 1
ATOM 1041 C C . GLU A 1 125 ? -17.087 1.221 30.365 1.00 95.75 125 GLU A C 1
ATOM 1043 O O . GLU A 1 125 ? -17.761 1.365 31.391 1.00 95.75 125 GLU A O 1
ATOM 1048 N N . ARG A 1 126 ? -17.513 1.696 29.183 1.00 94.81 126 ARG A N 1
ATOM 1049 C CA . ARG A 1 126 ? -18.818 2.357 29.013 1.00 94.81 126 ARG A CA 1
ATOM 1050 C C . ARG A 1 126 ? -19.974 1.380 29.194 1.00 94.81 126 ARG A C 1
ATOM 1052 O O . ARG A 1 126 ? -20.911 1.709 29.914 1.00 94.81 126 ARG A O 1
ATOM 1059 N N . GLY A 1 127 ? -19.900 0.203 28.578 1.00 95.19 127 GLY A N 1
ATOM 1060 C CA . GLY A 1 127 ? -20.923 -0.837 28.670 1.00 95.19 127 GLY A CA 1
ATOM 1061 C C . GLY A 1 127 ? -21.155 -1.295 30.107 1.00 95.19 127 GLY A C 1
ATOM 1062 O O . GLY A 1 127 ? -22.298 -1.338 30.557 1.00 95.19 127 GLY A O 1
ATOM 1063 N N . GLU A 1 128 ? -20.085 -1.537 30.869 1.00 95.19 128 GLU A N 1
ATOM 1064 C CA . GLU A 1 128 ? -20.177 -1.879 32.289 1.00 95.19 128 GLU A CA 1
ATOM 1065 C C . GLU A 1 128 ? -20.802 -0.753 33.111 1.00 95.19 128 GLU A C 1
ATOM 1067 O O . GLU A 1 128 ? -21.689 -0.999 33.931 1.00 95.19 128 GLU A O 1
ATOM 1072 N N . LYS A 1 129 ? -20.367 0.496 32.899 1.00 94.50 129 LYS A N 1
ATOM 1073 C CA . LYS A 1 129 ? -20.907 1.644 33.635 1.00 94.50 129 LYS A CA 1
ATOM 1074 C C . LYS A 1 129 ? -22.397 1.832 33.353 1.00 94.50 129 LYS A C 1
ATOM 1076 O O . LYS A 1 129 ? -23.174 1.964 34.299 1.00 94.50 129 LYS A O 1
ATOM 1081 N N . THR A 1 130 ? -22.797 1.822 32.083 1.00 93.94 130 THR A N 1
ATOM 1082 C CA . THR A 1 130 ? -24.199 1.966 31.678 1.00 93.94 130 THR A CA 1
ATOM 1083 C C . THR A 1 130 ? -25.034 0.782 32.161 1.00 93.94 130 THR A C 1
ATOM 1085 O O . THR A 1 130 ? -26.111 0.995 32.707 1.00 93.94 130 THR A O 1
ATOM 1088 N N . GLY A 1 131 ? -24.521 -0.449 32.070 1.00 93.75 131 GLY A N 1
ATOM 1089 C CA . GLY A 1 131 ? -25.195 -1.646 32.577 1.00 93.75 131 GLY A CA 1
ATOM 1090 C C . GLY A 1 131 ? -25.427 -1.603 34.089 1.00 93.75 131 GLY A C 1
ATOM 1091 O O . GLY A 1 131 ? -26.537 -1.863 34.548 1.00 93.75 131 GLY A O 1
ATOM 1092 N N . ARG A 1 132 ? -24.422 -1.185 34.874 1.00 94.25 132 ARG A N 1
ATOM 1093 C CA . ARG A 1 132 ? -24.566 -0.994 36.331 1.00 94.25 132 ARG A CA 1
ATOM 1094 C C . ARG A 1 132 ? -25.591 0.086 36.670 1.00 94.25 132 ARG A C 1
ATOM 1096 O O . ARG A 1 132 ? -26.367 -0.085 37.607 1.00 94.25 132 ARG A O 1
ATOM 1103 N N . GLN A 1 133 ? -25.599 1.194 35.927 1.00 95.44 133 GLN A N 1
ATOM 1104 C CA . GLN A 1 133 ? -26.579 2.268 36.112 1.00 95.44 133 GLN A CA 1
ATOM 1105 C C . GLN A 1 133 ? -28.003 1.801 35.782 1.00 95.44 133 GLN A C 1
ATOM 1107 O O . GLN A 1 133 ? -28.910 2.046 36.575 1.00 95.44 133 GLN A O 1
ATOM 1112 N N . ALA A 1 134 ? -28.185 1.091 34.667 1.00 95.19 134 ALA A N 1
ATOM 1113 C CA . ALA A 1 134 ? -29.474 0.551 34.244 1.00 95.19 134 ALA A CA 1
ATOM 1114 C C . ALA A 1 134 ? -30.016 -0.482 35.246 1.00 95.19 134 ALA A C 1
ATOM 1116 O O . ALA A 1 134 ? -31.170 -0.390 35.658 1.00 95.19 134 ALA A O 1
ATOM 1117 N N . LEU A 1 135 ? -29.167 -1.404 35.718 1.00 94.81 135 LEU A N 1
ATOM 1118 C CA . LEU A 1 135 ? -29.546 -2.377 36.744 1.00 94.81 135 LEU A CA 1
ATOM 1119 C C . LEU A 1 135 ? -29.910 -1.694 38.070 1.00 94.81 135 LEU A C 1
ATOM 1121 O O . LEU A 1 135 ? -30.929 -2.023 38.668 1.00 94.81 135 LEU A O 1
ATOM 1125 N N . SER A 1 136 ? -29.122 -0.711 38.514 1.00 95.81 136 SER A N 1
ATOM 1126 C CA . SER A 1 136 ? -29.423 0.055 39.732 1.00 95.81 136 SER A CA 1
ATOM 1127 C C . SER A 1 136 ? -30.783 0.760 39.642 1.00 95.81 136 SER A C 1
ATOM 1129 O O . SER A 1 136 ? -31.589 0.678 40.569 1.00 95.81 136 SER A O 1
ATOM 1131 N N . ALA A 1 137 ? -31.078 1.387 38.498 1.00 96.25 137 ALA A N 1
ATOM 1132 C CA . ALA A 1 137 ? -32.368 2.026 38.247 1.00 96.25 137 ALA A CA 1
ATOM 1133 C C . ALA A 1 137 ? -33.527 1.014 38.236 1.00 96.25 137 ALA A C 1
ATOM 1135 O O . ALA A 1 137 ? -34.581 1.290 38.809 1.00 96.25 137 ALA A O 1
ATOM 1136 N N . LEU A 1 138 ? -33.329 -0.168 37.641 1.00 96.31 138 LEU A N 1
ATOM 1137 C CA . LEU A 1 138 ? -34.330 -1.237 37.635 1.00 96.31 138 LEU A CA 1
ATOM 1138 C C . LEU A 1 138 ? -34.638 -1.716 39.057 1.00 96.31 138 LEU A C 1
ATOM 1140 O O . LEU A 1 138 ? -35.800 -1.773 39.451 1.00 96.31 138 LEU A O 1
ATOM 1144 N N . LEU A 1 139 ? -33.602 -1.998 39.851 1.00 95.25 139 LEU A N 1
ATOM 1145 C CA . LEU A 1 139 ? -33.761 -2.439 41.236 1.00 95.25 139 LEU A CA 1
ATOM 1146 C C . LEU A 1 139 ? -34.494 -1.393 42.086 1.00 95.25 139 LEU A C 1
ATOM 1148 O O . LEU A 1 139 ? -35.357 -1.752 42.884 1.00 95.25 139 LEU A O 1
ATOM 1152 N N . GLN A 1 140 ? -34.208 -0.101 41.890 1.00 95.75 140 GLN A N 1
ATOM 1153 C CA . GLN A 1 140 ? -34.936 0.977 42.566 1.00 95.75 140 GLN A CA 1
ATOM 1154 C C . GLN A 1 140 ? -36.426 0.996 42.205 1.00 95.75 140 GLN A C 1
ATOM 1156 O O . GLN A 1 140 ? -37.253 1.148 43.104 1.00 95.75 140 GLN A O 1
ATOM 1161 N N . LYS A 1 141 ? -36.781 0.815 40.925 1.00 95.50 141 LYS A N 1
ATOM 1162 C CA . LYS A 1 141 ? -38.188 0.754 40.496 1.00 95.50 141 LYS A CA 1
ATOM 1163 C C . LYS A 1 141 ? -38.916 -0.454 41.086 1.00 95.50 141 LYS A C 1
ATOM 1165 O O . LYS A 1 141 ? -39.983 -0.292 41.668 1.00 95.50 141 LYS A O 1
ATOM 1170 N N . LEU A 1 142 ? -38.307 -1.640 41.026 1.00 95.56 142 LEU A N 1
ATOM 1171 C CA . LEU A 1 142 ? -38.892 -2.860 41.597 1.00 95.56 142 LEU A CA 1
ATOM 1172 C C . LEU A 1 142 ? -39.101 -2.744 43.115 1.00 95.56 142 LEU A C 1
ATOM 1174 O O . LEU A 1 142 ? -40.125 -3.193 43.629 1.00 95.56 142 LEU A O 1
ATOM 1178 N N . LEU A 1 143 ? -38.171 -2.101 43.832 1.00 94.75 143 LEU A N 1
ATOM 1179 C CA . LEU A 1 143 ? -38.316 -1.812 45.264 1.00 94.75 143 LEU A CA 1
ATOM 1180 C C . LEU A 1 143 ? -39.479 -0.854 45.551 1.00 94.75 143 LEU A C 1
ATOM 1182 O O . LEU A 1 143 ? -40.245 -1.101 46.479 1.00 94.75 143 LEU A O 1
ATOM 1186 N N . GLN A 1 144 ? -39.624 0.219 44.766 1.00 94.50 144 GLN A N 1
ATOM 1187 C CA . GLN A 1 144 ? -40.722 1.184 44.916 1.00 94.50 144 GLN A CA 1
ATOM 1188 C C . GLN A 1 144 ? -42.095 0.546 44.673 1.00 94.50 144 GLN A C 1
ATOM 1190 O O . GLN A 1 144 ? -43.063 0.899 45.341 1.00 94.50 144 GLN A O 1
ATOM 1195 N N . GLU A 1 145 ? -42.170 -0.411 43.751 1.00 95.44 145 GLU A N 1
ATOM 1196 C CA . GLU A 1 145 ? -43.390 -1.155 43.428 1.00 95.44 145 GLU A CA 1
ATOM 1197 C C . GLU A 1 145 ? -43.633 -2.363 44.352 1.00 95.44 145 GLU A C 1
ATOM 1199 O O . GLU A 1 145 ? -44.648 -3.043 44.225 1.00 95.44 145 GLU A O 1
ATOM 1204 N N . GLY A 1 146 ? -42.716 -2.652 45.284 1.00 92.56 146 GLY A N 1
ATOM 1205 C CA . GLY A 1 146 ? -42.827 -3.786 46.207 1.00 92.56 146 GLY A CA 1
ATOM 1206 C C . GLY A 1 146 ? -42.638 -5.164 45.556 1.00 92.56 146 GLY A C 1
ATOM 1207 O O . GLY A 1 146 ? -42.974 -6.178 46.167 1.00 92.56 146 GLY A O 1
ATOM 1208 N N . ARG A 1 147 ? -42.083 -5.229 44.340 1.00 93.56 147 ARG A N 1
ATOM 1209 C CA . ARG A 1 147 ? -41.875 -6.456 43.546 1.00 93.56 147 ARG A CA 1
ATOM 1210 C C . ARG A 1 147 ? -40.621 -7.221 43.996 1.00 93.56 147 ARG A C 1
ATOM 1212 O O . ARG A 1 147 ? -39.662 -7.390 43.244 1.00 93.56 147 ARG A O 1
ATOM 1219 N N . THR A 1 148 ? -40.592 -7.671 45.249 1.00 88.69 148 THR A N 1
ATOM 1220 C CA . THR A 1 148 ? -39.402 -8.289 45.869 1.00 88.69 148 THR A CA 1
ATOM 1221 C C . THR A 1 148 ? -39.014 -9.649 45.278 1.00 88.69 148 THR A C 1
ATOM 1223 O O . THR A 1 148 ? -37.827 -9.971 45.234 1.00 88.69 148 THR A O 1
ATOM 1226 N N . GLU A 1 149 ? -39.971 -10.432 44.774 1.00 89.38 149 GLU A N 1
ATOM 1227 C CA . GLU A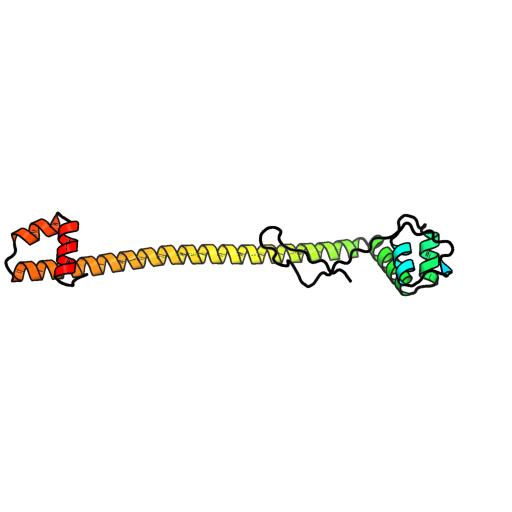 1 149 ? -39.695 -11.696 44.069 1.00 89.38 149 GLU A CA 1
ATOM 1228 C C . GLU A 1 149 ? -38.956 -11.461 42.742 1.00 89.38 149 GLU A C 1
ATOM 1230 O O . GLU A 1 149 ? -38.014 -12.187 42.411 1.00 89.38 149 GLU A O 1
ATOM 1235 N N . ASP A 1 150 ? -39.315 -10.391 42.027 1.00 93.06 150 ASP A N 1
ATOM 1236 C CA . ASP A 1 150 ? -38.683 -10.024 40.759 1.00 93.06 150 ASP A CA 1
ATOM 1237 C C . ASP A 1 150 ? -37.240 -9.560 40.942 1.00 93.06 150 ASP A C 1
ATOM 1239 O O . ASP A 1 150 ? -36.406 -9.840 40.087 1.00 93.06 150 ASP A O 1
ATOM 1243 N N . ILE A 1 151 ? -36.909 -8.932 42.074 1.00 92.69 151 ILE A N 1
ATOM 1244 C CA . ILE A 1 151 ? -35.528 -8.548 42.403 1.00 92.69 151 ILE A CA 1
ATOM 1245 C C . ILE A 1 151 ? -34.615 -9.778 42.436 1.00 92.69 151 ILE A C 1
ATOM 1247 O O . ILE A 1 151 ? -33.563 -9.782 41.799 1.00 92.69 151 ILE A O 1
ATOM 1251 N N . ASN A 1 152 ? -35.019 -10.835 43.148 1.00 90.62 152 ASN A N 1
ATOM 1252 C CA . ASN A 1 152 ? -34.218 -12.059 43.239 1.00 90.62 152 ASN A CA 1
ATOM 1253 C C . ASN A 1 152 ? -34.069 -12.738 41.877 1.00 90.62 152 ASN A C 1
ATOM 1255 O O . ASN A 1 152 ? -32.993 -13.239 41.555 1.00 90.62 152 ASN A O 1
ATOM 1259 N N . ARG A 1 153 ? -35.132 -12.723 41.068 1.00 93.69 153 ARG A N 1
ATOM 1260 C CA . ARG A 1 153 ? -35.115 -13.320 39.735 1.00 93.69 153 ARG A CA 1
ATOM 1261 C C . ARG A 1 153 ? -34.215 -12.550 38.768 1.00 93.69 153 ARG A C 1
ATOM 1263 O O . ARG A 1 153 ? -33.415 -13.173 38.082 1.00 93.69 153 ARG A O 1
ATOM 1270 N N . VAL A 1 154 ? -34.280 -11.217 38.760 1.00 94.50 154 VAL A N 1
ATOM 1271 C CA . VAL A 1 154 ? -33.429 -10.344 37.927 1.00 94.50 154 VAL A CA 1
ATOM 1272 C C . VAL A 1 154 ? -31.938 -10.559 38.202 1.00 94.50 154 VAL A C 1
ATOM 1274 O O . VAL A 1 154 ? -31.140 -10.503 37.279 1.00 94.50 154 VAL A O 1
ATOM 1277 N N . LEU A 1 155 ? -31.545 -10.846 39.446 1.00 90.12 155 LEU A N 1
ATOM 1278 C CA . LEU A 1 155 ? -30.137 -11.078 39.800 1.00 90.12 155 LEU A CA 1
ATOM 1279 C C . LEU A 1 155 ? -29.590 -12.446 39.356 1.00 90.12 155 LEU A C 1
ATOM 1281 O O . LEU A 1 155 ? -28.378 -12.651 39.396 1.00 90.12 155 LEU A O 1
ATOM 1285 N N . GLN A 1 156 ? -30.462 -13.389 38.990 1.00 92.50 156 GLN A N 1
ATOM 1286 C CA . GLN A 1 156 ? -30.092 -14.768 38.646 1.00 92.50 156 GLN A CA 1
ATOM 1287 C C . GLN A 1 156 ? -30.384 -15.124 37.184 1.00 92.50 156 GLN A C 1
ATOM 1289 O O . GLN A 1 156 ? -29.763 -16.036 36.643 1.00 92.50 156 GLN A O 1
ATOM 1294 N N . ASP A 1 157 ? -31.318 -14.415 36.550 1.00 95.44 157 ASP A N 1
ATOM 1295 C CA . ASP A 1 157 ? -31.800 -14.672 35.197 1.00 95.44 157 ASP A CA 1
ATOM 1296 C C . ASP A 1 157 ? -31.565 -13.440 34.313 1.00 95.44 157 ASP A C 1
ATOM 1298 O O . ASP A 1 157 ? -32.311 -12.455 34.349 1.00 95.44 157 ASP A O 1
ATOM 1302 N N . ASN A 1 158 ? -30.511 -13.518 33.498 1.00 93.31 158 ASN A N 1
ATOM 1303 C CA . ASN A 1 158 ? -30.110 -12.441 32.597 1.00 93.31 158 ASN A CA 1
ATOM 1304 C C . ASN A 1 158 ? -31.162 -12.152 31.513 1.00 93.31 158 ASN A C 1
ATOM 1306 O O . ASN A 1 158 ? -31.310 -10.999 31.116 1.00 93.31 158 ASN A O 1
ATOM 1310 N N . GLU A 1 159 ? -31.895 -13.160 31.027 1.00 95.69 159 GLU A N 1
ATOM 1311 C CA . GLU A 1 159 ? -32.929 -12.953 30.001 1.00 95.69 159 GLU A CA 1
ATOM 1312 C C . GLU A 1 159 ? -34.137 -12.225 30.593 1.00 95.69 159 GLU A C 1
ATOM 1314 O O . GLU A 1 159 ? -34.679 -11.295 29.988 1.00 95.69 159 GLU A O 1
ATOM 1319 N N . TYR A 1 160 ? -34.528 -12.601 31.813 1.00 96.00 160 TYR A N 1
ATOM 1320 C CA . TYR A 1 160 ? -35.583 -11.908 32.544 1.00 96.00 160 TYR A CA 1
ATOM 1321 C C . TYR A 1 160 ? -35.188 -10.471 32.907 1.00 96.00 160 TYR A C 1
ATOM 1323 O O . TYR A 1 160 ? -35.995 -9.553 32.741 1.00 96.00 160 TYR A O 1
ATOM 1331 N N . GLN A 1 161 ? -33.939 -10.259 33.338 1.00 95.06 161 GLN A N 1
ATOM 1332 C CA . GLN A 1 161 ? -33.377 -8.926 33.554 1.00 95.06 161 GLN A CA 1
ATOM 1333 C C . GLN A 1 161 ? -33.462 -8.073 32.285 1.00 95.06 161 GLN A C 1
ATOM 1335 O O . GLN A 1 161 ? -33.930 -6.939 32.343 1.00 95.06 161 GLN A O 1
ATOM 1340 N N . GLU A 1 162 ? -33.018 -8.601 31.143 1.00 94.44 162 GLU A N 1
ATOM 1341 C CA . GLU A 1 162 ? -33.011 -7.887 29.864 1.00 94.44 162 GLU A CA 1
ATOM 1342 C C . GLU A 1 162 ? -34.434 -7.488 29.439 1.00 94.44 162 GLU A C 1
ATOM 1344 O O . GLU A 1 162 ? -34.671 -6.346 29.044 1.00 94.44 162 GLU A O 1
ATOM 1349 N N . LYS A 1 163 ? -35.404 -8.396 29.606 1.00 96.31 163 LYS A N 1
ATOM 1350 C CA . LYS A 1 163 ? -36.817 -8.127 29.320 1.00 96.31 163 LYS A CA 1
ATOM 1351 C C . LYS A 1 163 ? -37.375 -6.989 30.178 1.00 96.31 163 LYS A C 1
ATOM 1353 O O . LYS A 1 163 ? -38.020 -6.087 29.648 1.00 96.31 163 LYS A O 1
ATOM 1358 N N . LEU A 1 164 ? -37.111 -7.004 31.486 1.00 95.25 164 LEU A N 1
ATOM 1359 C CA . LEU A 1 164 ? -37.557 -5.938 32.387 1.00 95.25 164 LEU A CA 1
ATOM 1360 C C . LEU A 1 164 ? -36.838 -4.615 32.103 1.00 95.25 164 LEU A C 1
ATOM 1362 O O . LEU A 1 164 ? -37.463 -3.559 32.140 1.00 95.25 164 LEU A O 1
ATOM 1366 N N . LEU A 1 165 ? -35.547 -4.640 31.765 1.00 95.25 165 LEU A N 1
ATOM 1367 C CA . LEU A 1 165 ? -34.828 -3.430 31.357 1.00 95.25 165 LEU A CA 1
ATOM 1368 C C . LEU A 1 165 ? -35.490 -2.754 30.146 1.00 95.25 165 LEU A C 1
ATOM 1370 O O . LEU A 1 165 ? -35.638 -1.532 30.159 1.00 95.25 165 LEU A O 1
ATOM 1374 N N . GLN A 1 166 ? -35.945 -3.527 29.154 1.00 94.81 166 GLN A N 1
ATOM 1375 C CA . GLN A 1 166 ? -36.695 -3.006 28.004 1.00 94.81 166 GLN A CA 1
ATOM 1376 C C . GLN A 1 166 ? -38.090 -2.496 28.395 1.00 94.81 166 GLN A C 1
ATOM 1378 O O . GLN A 1 166 ? -38.493 -1.415 27.964 1.00 94.81 166 GLN A O 1
ATOM 1383 N N . GLU A 1 167 ? -38.815 -3.243 29.233 1.00 94.62 167 GLU A N 1
ATOM 1384 C CA . GLU A 1 167 ? -40.158 -2.880 29.712 1.00 94.62 167 GLU A CA 1
ATOM 1385 C C . GLU A 1 167 ? -40.158 -1.546 30.474 1.00 94.62 167 GLU A C 1
ATOM 1387 O O . GLU A 1 167 ? -41.041 -0.713 30.285 1.00 94.62 167 GLU A O 1
ATOM 1392 N N . TYR A 1 168 ? -39.123 -1.300 31.281 1.00 93.25 168 TYR A N 1
ATOM 1393 C CA . TYR A 1 168 ? -38.946 -0.043 32.011 1.00 93.25 168 TYR A CA 1
ATOM 1394 C C . TYR A 1 168 ? -38.216 1.049 31.213 1.00 93.25 168 TYR A C 1
ATOM 1396 O O . TYR A 1 168 ? -37.976 2.128 31.771 1.00 93.25 168 TYR A O 1
ATOM 1404 N N . HIS A 1 169 ? -37.879 0.793 29.943 1.00 93.50 169 HIS A N 1
ATOM 1405 C CA . HIS A 1 169 ? -37.138 1.693 29.051 1.00 93.50 169 HIS A CA 1
ATOM 1406 C C . HIS A 1 169 ? -35.790 2.159 29.629 1.00 93.50 169 HIS A C 1
ATOM 1408 O O . HIS A 1 169 ? -35.405 3.323 29.517 1.00 93.50 169 HIS A O 1
ATOM 1414 N N . LEU A 1 170 ? -35.088 1.245 30.300 1.00 90.19 170 LEU A N 1
ATOM 1415 C CA . LEU A 1 170 ? -33.771 1.468 30.906 1.00 90.19 170 LEU A CA 1
ATOM 1416 C C . LEU A 1 170 ? -32.619 0.992 30.007 1.00 90.19 170 LEU A C 1
ATOM 1418 O O . LEU A 1 170 ? -31.453 1.236 30.325 1.00 90.19 170 LEU A O 1
ATOM 1422 N N . LYS A 1 171 ? -32.951 0.320 28.904 1.00 81.81 171 LYS A N 1
ATOM 1423 C CA . LYS A 1 171 ? -32.069 -0.140 27.834 1.00 81.81 171 LYS A CA 1
ATOM 1424 C C . LYS A 1 171 ? -32.879 -0.210 26.542 1.00 81.81 171 LYS A C 1
ATOM 1426 O O . LYS A 1 171 ? -32.295 0.115 25.489 1.00 81.81 171 LYS A O 1
#

Secondary structure (DSSP, 8-state):
---B--B-TTT--BS-SS--B------------GGG--HHHHHHHHH-TTS-HHHHHHHHHH-HHHHHHHHHHHHHHH-HHHHHHHHHHHHHHHHHHHHHHHHHHHHHHHHHHHHHHHHHHHHHHHHHHHHHHHHHHHHHHHHHTT-HHHHHHHTT-HHHHHHHHHHTT--

Sequence (171 aa):
MNTYHITNDDTHDILTNHLEMHFIELKKIHISDIKKLKRSERWIAYFSPNFTDQERRALAMSDTAIREAMDYEKQFATNNELKSAYWEHERTMRDIASALYSREKAGQERGERIGQERGERIGQERGEKTGRQALSALLQKLLQEGRTEDINRVLQDNEYQEKLLQEYHLK

Organism: NCBI:txid1675036

Foldseek 3Di:
DDWDFDADPPPRDGPDPPDTDDDDDDDPDPCPDLVPDDPVRLVVLLPDPPHDPVSLVVSCVVDVVSVVVVVVVCCCVVDPPVVVVVVVVVVVVVVVVVVVVVVVVVVVVVVVVVVVVVVVVVVVVVCVVLVVVLLVVLLVVCVVVVVVVLNVVLVPPVVSVVVSSVVVVSD